Protein AF-A0A351AVU9-F1 (afdb_monomer_lite)

Structure (mmCIF, N/CA/C/O backbone):
data_AF-A0A351AVU9-F1
#
_entry.id   AF-A0A351AVU9-F1
#
loop_
_atom_site.group_PDB
_atom_site.id
_atom_site.type_symbol
_atom_site.label_atom_id
_atom_site.label_alt_id
_atom_site.label_comp_id
_atom_site.label_asym_id
_atom_site.label_entity_id
_atom_site.label_seq_id
_atom_site.pdbx_PDB_ins_code
_atom_site.Cartn_x
_atom_site.Cartn_y
_atom_site.Cartn_z
_atom_site.occupancy
_atom_site.B_iso_or_equiv
_atom_site.auth_seq_id
_atom_site.auth_comp_id
_atom_site.auth_asym_id
_atom_site.auth_atom_id
_atom_site.pdbx_PDB_model_num
ATOM 1 N N . ASN A 1 1 ? 6.982 5.769 -14.072 1.00 64.88 1 ASN A N 1
ATOM 2 C CA . ASN A 1 1 ? 7.244 5.387 -12.670 1.00 64.88 1 ASN A CA 1
ATOM 3 C C . ASN A 1 1 ? 5.911 5.028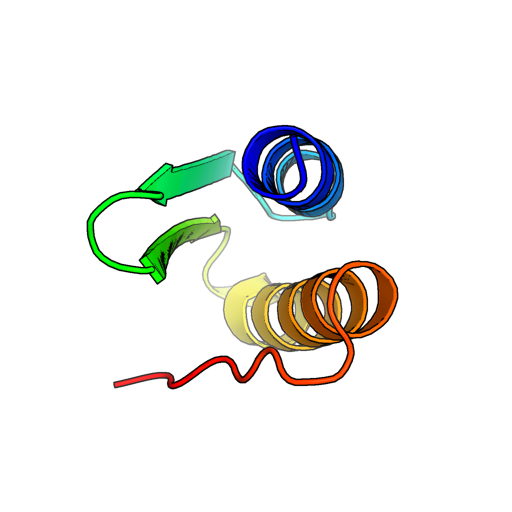 -12.016 1.00 64.88 1 ASN A C 1
ATOM 5 O O . ASN A 1 1 ? 5.229 5.908 -11.504 1.00 64.88 1 ASN A O 1
ATOM 9 N N . CYS A 1 2 ? 5.468 3.778 -12.178 1.00 77.38 2 CYS A N 1
ATOM 10 C CA . CYS A 1 2 ? 4.173 3.306 -11.670 1.00 77.38 2 CYS A CA 1
ATOM 11 C C . CYS A 1 2 ? 4.192 3.186 -10.141 1.00 77.38 2 CYS A C 1
ATOM 13 O O . CYS A 1 2 ? 3.260 3.651 -9.497 1.00 77.38 2 CYS A O 1
ATOM 15 N N . ALA A 1 3 ? 5.307 2.709 -9.576 1.00 83.75 3 ALA A N 1
ATOM 16 C CA . ALA A 1 3 ? 5.542 2.618 -8.136 1.00 83.75 3 ALA A CA 1
ATOM 17 C C . ALA A 1 3 ? 5.325 3.956 -7.413 1.00 83.75 3 ALA A C 1
ATOM 19 O O . ALA A 1 3 ? 4.437 4.054 -6.576 1.00 83.75 3 ALA A O 1
ATOM 20 N N . ALA A 1 4 ? 6.037 5.017 -7.808 1.00 87.25 4 ALA A N 1
ATOM 21 C CA . ALA A 1 4 ? 5.896 6.327 -7.161 1.00 87.25 4 ALA A CA 1
ATOM 22 C C . ALA A 1 4 ? 4.474 6.913 -7.273 1.00 87.25 4 ALA A C 1
ATOM 24 O O . ALA A 1 4 ? 4.020 7.636 -6.388 1.00 87.25 4 ALA A O 1
ATOM 25 N N . LYS A 1 5 ? 3.750 6.600 -8.359 1.00 88.50 5 LYS A N 1
ATOM 26 C CA . LYS A 1 5 ? 2.345 7.001 -8.517 1.00 88.50 5 LYS A CA 1
ATOM 27 C C . LYS A 1 5 ? 1.429 6.243 -7.562 1.00 88.50 5 LYS A C 1
ATOM 29 O O . LYS A 1 5 ? 0.586 6.878 -6.940 1.00 88.50 5 LYS A O 1
ATOM 34 N N . ILE A 1 6 ? 1.570 4.920 -7.479 1.00 89.06 6 ILE A N 1
ATOM 35 C CA . ILE A 1 6 ? 0.769 4.077 -6.583 1.00 89.06 6 ILE A CA 1
ATOM 36 C C . ILE A 1 6 ? 1.046 4.478 -5.135 1.00 89.06 6 ILE A C 1
ATOM 38 O O . ILE A 1 6 ? 0.112 4.797 -4.412 1.00 89.06 6 ILE A O 1
ATOM 42 N N . GLU A 1 7 ? 2.317 4.567 -4.750 1.00 90.62 7 GLU A N 1
ATOM 43 C CA . GLU A 1 7 ? 2.745 4.961 -3.408 1.00 90.62 7 GLU A CA 1
ATOM 44 C C . GLU A 1 7 ? 2.187 6.336 -3.023 1.00 90.62 7 GLU A C 1
ATOM 46 O O . GLU A 1 7 ? 1.526 6.476 -2.001 1.00 90.62 7 GLU A O 1
ATOM 51 N N . GLY A 1 8 ? 2.323 7.338 -3.897 1.00 91.81 8 GLY A N 1
ATOM 52 C CA . GLY A 1 8 ? 1.776 8.673 -3.651 1.00 91.81 8 GLY A CA 1
ATOM 53 C C . GLY A 1 8 ? 0.244 8.755 -3.632 1.00 91.81 8 GLY A C 1
ATOM 54 O O . GLY A 1 8 ? -0.295 9.748 -3.145 1.00 91.81 8 GLY A O 1
ATOM 55 N N . MET A 1 9 ? -0.467 7.763 -4.175 1.00 92.31 9 MET A N 1
ATOM 56 C CA . MET A 1 9 ? -1.926 7.660 -4.075 1.00 92.31 9 MET A CA 1
ATOM 57 C C . MET A 1 9 ? -2.352 6.925 -2.802 1.00 92.31 9 MET A C 1
ATOM 59 O O . MET A 1 9 ? -3.250 7.406 -2.120 1.00 92.31 9 MET A O 1
ATOM 63 N N . ILE A 1 10 ? -1.687 5.818 -2.459 1.00 92.69 10 ILE A N 1
ATOM 64 C CA . ILE A 1 10 ? -1.957 5.046 -1.238 1.00 92.69 10 ILE A CA 1
ATOM 65 C C . ILE A 1 10 ? -1.630 5.880 0.004 1.00 92.69 10 ILE A C 1
ATOM 67 O O . ILE A 1 10 ? -2.451 5.950 0.908 1.00 92.69 10 ILE A O 1
ATOM 71 N N . SER A 1 11 ? -0.511 6.611 0.019 1.00 93.88 11 SER A N 1
ATOM 72 C CA . SER A 1 11 ? -0.135 7.501 1.132 1.00 93.88 11 SER A CA 1
ATOM 73 C C . SER A 1 11 ? -1.106 8.664 1.374 1.00 93.88 11 SER A C 1
ATOM 75 O O . SER A 1 11 ? -0.934 9.405 2.334 1.00 93.88 11 SER A O 1
ATOM 77 N N . LYS A 1 12 ? -2.092 8.883 0.494 1.00 94.62 12 LYS A N 1
ATOM 78 C CA . LYS A 1 12 ? -3.145 9.899 0.665 1.00 94.62 12 LYS A CA 1
ATOM 79 C C . LYS A 1 12 ? -4.471 9.312 1.140 1.00 94.62 12 LYS A C 1
ATOM 81 O O . LYS A 1 12 ? -5.423 10.070 1.315 1.00 94.62 12 LYS A O 1
ATOM 86 N N . LEU A 1 13 ? -4.562 7.990 1.270 1.00 94.19 13 LEU A N 1
ATOM 87 C CA . LEU A 1 13 ? -5.757 7.337 1.780 1.00 94.19 13 LEU A CA 1
ATOM 88 C C . LEU A 1 13 ? -5.920 7.657 3.266 1.00 94.19 13 LEU A C 1
ATOM 90 O O . LEU A 1 13 ? -4.946 7.763 4.011 1.00 94.19 13 LEU A O 1
ATOM 94 N N . ASP A 1 14 ? -7.171 7.817 3.684 1.00 94.56 14 ASP A N 1
ATOM 95 C CA . ASP A 1 14 ? -7.501 8.055 5.083 1.00 94.56 14 ASP A CA 1
ATOM 96 C C . ASP A 1 14 ? -7.124 6.832 5.932 1.00 94.56 14 ASP A C 1
ATOM 98 O O . ASP A 1 14 ? -7.524 5.707 5.629 1.00 94.56 14 ASP A O 1
ATOM 102 N N . GLY A 1 15 ? -6.345 7.065 6.988 1.00 93.00 15 GLY A N 1
ATOM 103 C CA . GLY A 1 15 ? -5.802 6.013 7.843 1.00 93.00 15 GLY A CA 1
ATOM 104 C C . GLY A 1 15 ? -4.485 5.400 7.376 1.00 93.00 15 GLY A C 1
ATOM 105 O O . GL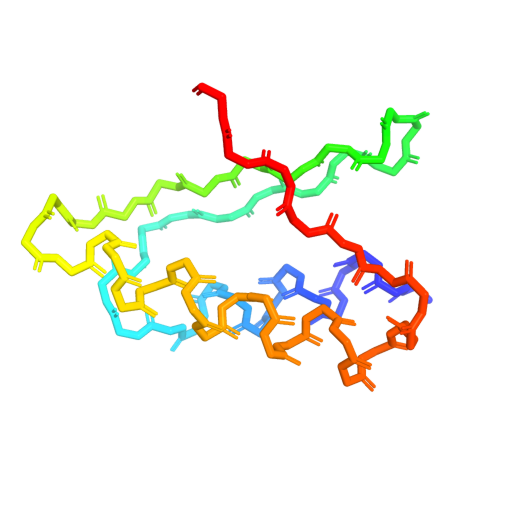Y A 1 15 ? -4.088 4.399 7.954 1.00 93.00 15 GLY A O 1
ATOM 106 N N . VAL A 1 16 ? -3.805 5.946 6.357 1.00 95.50 16 VAL A N 1
ATOM 107 C CA . VAL A 1 16 ? -2.439 5.527 5.985 1.00 95.50 16 VAL A CA 1
ATOM 108 C C . VAL A 1 16 ? -1.400 6.437 6.635 1.00 95.50 16 VAL A C 1
ATOM 110 O O . VAL A 1 16 ? -1.390 7.645 6.406 1.00 95.50 16 VAL A O 1
ATOM 113 N N . ASN A 1 17 ? -0.475 5.835 7.380 1.00 94.12 17 ASN A N 1
ATOM 114 C CA . ASN A 1 17 ? 0.676 6.505 7.984 1.00 94.12 17 ASN A CA 1
ATOM 115 C C . ASN A 1 17 ? 1.856 6.553 7.012 1.00 94.12 17 ASN A C 1
ATOM 117 O O . ASN A 1 17 ? 2.512 7.584 6.848 1.00 94.12 17 ASN A O 1
ATOM 121 N N . SER A 1 18 ? 2.134 5.430 6.347 1.00 93.00 18 SER A N 1
ATOM 122 C CA . SER A 1 18 ? 3.165 5.350 5.317 1.00 93.00 18 SER A CA 1
ATOM 123 C C . SER A 1 18 ? 2.878 4.240 4.309 1.00 93.00 18 SER A C 1
ATOM 125 O O . SER A 1 18 ? 2.235 3.238 4.610 1.00 93.00 18 SER A O 1
ATOM 127 N N . CYS A 1 19 ? 3.364 4.417 3.084 1.00 92.19 19 CYS A N 1
ATOM 128 C CA . CYS A 1 19 ? 3.357 3.384 2.060 1.00 92.19 19 CYS A CA 1
ATOM 129 C C . CYS A 1 19 ? 4.721 3.376 1.377 1.00 92.19 19 CYS A C 1
ATOM 131 O O . CYS A 1 19 ? 5.286 4.432 1.097 1.00 92.19 19 CYS A O 1
ATOM 133 N N . THR A 1 20 ? 5.254 2.195 1.087 1.00 90.56 20 THR A N 1
ATOM 134 C CA . THR A 1 20 ? 6.494 2.038 0.325 1.00 90.56 20 THR A CA 1
ATOM 135 C C . THR A 1 20 ? 6.366 0.884 -0.651 1.00 90.56 20 THR A C 1
ATOM 137 O O . THR A 1 20 ? 5.975 -0.225 -0.281 1.00 90.56 20 THR A O 1
ATOM 140 N N . ILE A 1 21 ? 6.733 1.129 -1.905 1.00 87.94 21 ILE A N 1
ATOM 141 C CA . ILE A 1 21 ? 6.801 0.111 -2.948 1.00 87.94 21 ILE A CA 1
ATOM 142 C C . ILE A 1 21 ? 8.247 -0.264 -3.221 1.00 87.94 21 ILE A C 1
ATOM 144 O O . ILE A 1 21 ? 9.067 0.541 -3.661 1.00 87.94 21 ILE A O 1
ATOM 148 N N . ASN A 1 22 ? 8.544 -1.548 -3.055 1.00 87.12 22 ASN A N 1
ATOM 149 C CA . ASN A 1 22 ? 9.790 -2.127 -3.512 1.00 87.12 22 ASN A CA 1
ATOM 150 C C . ASN A 1 22 ? 9.615 -2.666 -4.938 1.00 87.12 22 ASN A C 1
ATOM 152 O O . ASN A 1 22 ? 9.140 -3.783 -5.141 1.00 87.12 22 ASN A O 1
ATOM 156 N N . PHE A 1 23 ? 10.061 -1.881 -5.922 1.00 75.38 23 PHE A N 1
ATOM 157 C CA . PHE A 1 23 ? 9.968 -2.220 -7.347 1.00 75.38 23 PHE A CA 1
ATOM 158 C C . PHE A 1 23 ? 10.725 -3.501 -7.727 1.00 75.38 23 PHE A C 1
ATOM 160 O O . PHE A 1 23 ? 10.274 -4.242 -8.591 1.00 75.38 23 PHE A O 1
ATOM 167 N N . ILE A 1 24 ? 11.852 -3.791 -7.068 1.00 81.69 24 ILE A N 1
ATOM 168 C CA . ILE A 1 24 ? 12.665 -4.982 -7.365 1.00 81.69 24 ILE A CA 1
ATOM 169 C C . ILE A 1 24 ? 11.909 -6.258 -6.982 1.00 81.69 24 ILE A C 1
ATOM 171 O O . ILE A 1 24 ? 12.014 -7.274 -7.662 1.00 81.69 24 ILE A O 1
ATOM 175 N N . THR A 1 25 ? 11.146 -6.208 -5.888 1.00 83.06 25 THR A N 1
ATOM 176 C CA . THR A 1 25 ? 10.430 -7.378 -5.352 1.00 83.06 25 THR A CA 1
ATOM 177 C C . THR A 1 25 ? 8.932 -7.381 -5.652 1.00 83.06 25 THR A C 1
ATOM 179 O O . THR A 1 25 ? 8.266 -8.359 -5.328 1.00 83.06 25 THR A O 1
ATOM 182 N N . GLY A 1 26 ? 8.393 -6.301 -6.225 1.00 78.62 26 GLY A N 1
ATOM 183 C CA . GLY A 1 26 ? 6.956 -6.126 -6.454 1.00 78.62 26 GLY A CA 1
ATOM 184 C C . GLY A 1 26 ? 6.125 -6.041 -5.169 1.00 78.62 26 GLY A C 1
ATOM 185 O O . GLY A 1 26 ? 4.921 -6.272 -5.207 1.00 78.62 26 GLY A O 1
ATOM 186 N N . LYS A 1 27 ? 6.748 -5.755 -4.019 1.00 84.06 27 LYS A N 1
ATOM 187 C CA . LYS A 1 27 ? 6.067 -5.718 -2.718 1.00 84.06 27 LYS A CA 1
ATOM 188 C C . LYS A 1 27 ? 5.653 -4.304 -2.347 1.00 84.06 27 LYS A C 1
ATOM 190 O O . LYS A 1 27 ? 6.432 -3.367 -2.516 1.00 84.06 27 LYS A O 1
ATOM 195 N N . ILE A 1 28 ? 4.462 -4.190 -1.771 1.00 87.62 28 ILE A N 1
ATOM 196 C CA . ILE A 1 28 ? 3.942 -2.962 -1.170 1.00 87.62 28 ILE A CA 1
ATOM 197 C C . ILE A 1 28 ? 3.901 -3.173 0.342 1.00 87.62 28 ILE A C 1
ATOM 199 O O . ILE A 1 28 ? 3.389 -4.189 0.808 1.00 87.62 28 ILE A O 1
ATOM 203 N N . IL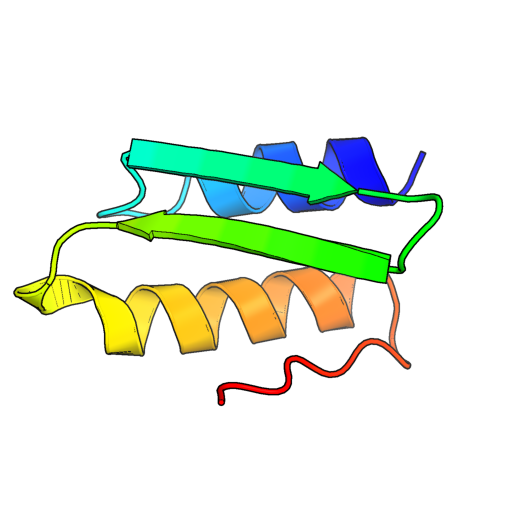E A 1 29 ? 4.461 -2.232 1.095 1.00 89.38 29 ILE A N 1
ATOM 204 C CA . ILE A 1 29 ? 4.364 -2.175 2.554 1.00 89.38 29 ILE A CA 1
ATOM 205 C C . ILE A 1 29 ? 3.497 -0.967 2.884 1.00 89.38 29 ILE A C 1
ATOM 207 O O . ILE A 1 29 ? 3.796 0.132 2.421 1.00 89.38 29 ILE A O 1
ATOM 211 N N . ILE A 1 30 ? 2.425 -1.185 3.643 1.00 91.44 30 ILE A N 1
ATOM 212 C CA . ILE A 1 30 ? 1.481 -0.146 4.058 1.00 91.44 30 ILE A CA 1
ATOM 213 C C . ILE A 1 30 ? 1.400 -0.185 5.580 1.00 91.44 30 ILE A C 1
ATOM 215 O O . ILE A 1 30 ? 1.095 -1.228 6.155 1.00 91.44 30 ILE A O 1
ATOM 219 N N . ASP A 1 31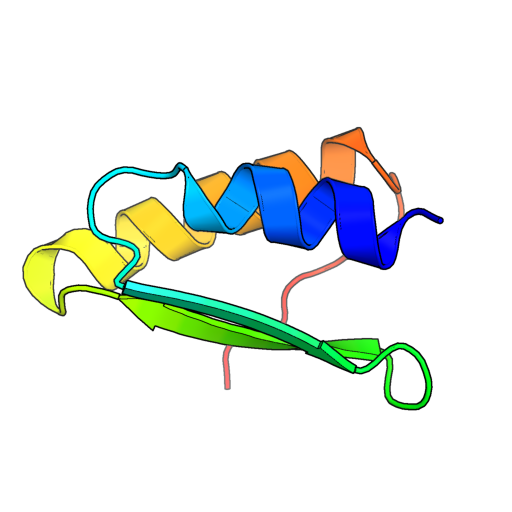 ? 1.691 0.947 6.204 1.00 92.75 31 ASP A N 1
ATOM 220 C CA . ASP A 1 31 ? 1.419 1.225 7.608 1.00 92.75 31 ASP A CA 1
ATOM 221 C C . ASP A 1 31 ? 0.130 2.045 7.673 1.00 92.75 31 ASP A C 1
ATOM 223 O O . ASP A 1 31 ? 0.029 3.101 7.037 1.00 92.75 31 ASP A O 1
ATOM 227 N N . ALA A 1 32 ? -0.864 1.529 8.385 1.00 94.81 32 ALA A N 1
ATOM 228 C CA . ALA A 1 32 ? -2.191 2.104 8.468 1.00 94.81 32 ALA A CA 1
ATOM 229 C C . ALA A 1 32 ? -2.836 1.819 9.826 1.00 94.81 32 ALA A C 1
ATOM 231 O O . ALA A 1 32 ? -2.474 0.858 10.499 1.00 94.81 32 ALA A O 1
ATOM 232 N N . ASP A 1 33 ? -3.816 2.640 10.193 1.00 94.38 33 ASP A N 1
ATOM 233 C CA . ASP A 1 33 ? -4.586 2.479 11.424 1.00 94.38 33 ASP A CA 1
ATOM 234 C C . ASP A 1 33 ? -5.311 1.126 11.432 1.00 94.38 33 ASP A C 1
ATOM 236 O O . ASP A 1 33 ? -6.026 0.800 10.480 1.00 94.38 33 ASP A O 1
ATOM 240 N N . ASP A 1 34 ? -5.199 0.370 12.529 1.00 92.00 34 ASP A N 1
ATOM 241 C CA . ASP A 1 34 ? -5.808 -0.964 12.670 1.00 92.00 34 ASP A CA 1
ATOM 242 C C . ASP A 1 34 ? -7.316 -0.954 12.360 1.00 92.00 34 ASP A C 1
ATOM 244 O O . ASP A 1 34 ? -7.825 -1.824 11.651 1.00 92.00 34 ASP A O 1
ATOM 248 N N . GLU A 1 35 ? -8.033 0.074 12.823 1.00 94.81 35 GLU A N 1
ATOM 249 C CA . GLU A 1 35 ? -9.479 0.229 12.608 1.00 94.81 35 GLU A CA 1
ATOM 250 C C . GLU A 1 35 ? -9.848 0.489 11.138 1.00 94.81 35 GLU A C 1
ATOM 252 O O . GLU A 1 35 ? -10.980 0.238 10.719 1.00 94.81 35 GLU A O 1
ATOM 257 N N . LYS A 1 36 ? -8.902 0.996 10.340 1.00 92.00 36 LYS A N 1
ATOM 258 C CA . LYS A 1 36 ? -9.092 1.335 8.922 1.00 92.00 36 LYS A CA 1
ATOM 259 C C . LYS A 1 36 ? -8.356 0.385 7.985 1.00 92.00 36 LYS A C 1
ATOM 261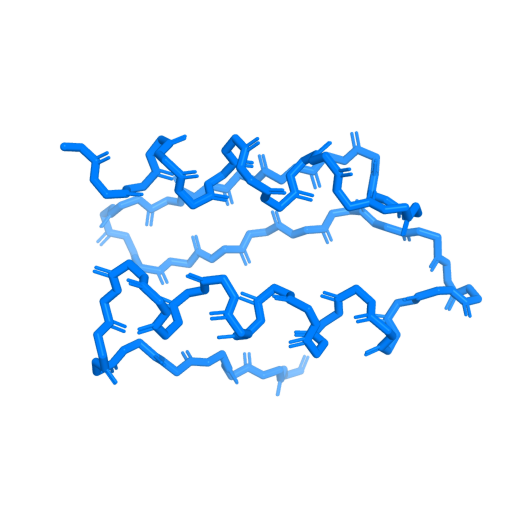 O O . LYS A 1 36 ? -8.524 0.509 6.772 1.00 92.00 36 LYS A O 1
ATOM 266 N N . PHE A 1 37 ? -7.606 -0.582 8.510 1.00 90.31 37 PHE A N 1
ATOM 267 C CA . PHE A 1 37 ? -6.721 -1.448 7.736 1.00 90.31 37 PHE A CA 1
ATOM 268 C C . PHE A 1 37 ? -7.448 -2.171 6.592 1.00 90.31 37 PHE A C 1
ATOM 270 O O . PHE A 1 37 ? -6.991 -2.149 5.450 1.00 90.31 37 PHE A O 1
ATOM 277 N N . GLU A 1 38 ? -8.635 -2.734 6.846 1.00 90.88 38 GLU A N 1
ATOM 278 C CA . GLU A 1 38 ? -9.436 -3.385 5.797 1.00 90.88 38 GLU A CA 1
ATOM 279 C C . GLU A 1 38 ? -9.888 -2.420 4.689 1.00 90.88 38 GLU A C 1
ATOM 281 O O . GLU A 1 38 ? -9.917 -2.783 3.509 1.00 90.88 38 GLU A O 1
ATOM 286 N N . THR A 1 39 ? -10.255 -1.191 5.054 1.00 93.62 39 THR A N 1
ATOM 287 C CA . THR A 1 39 ? -10.681 -0.155 4.102 1.00 93.62 39 THR A CA 1
ATOM 288 C C . THR A 1 39 ? -9.494 0.319 3.274 1.00 93.62 39 THR A C 1
ATOM 290 O O . THR A 1 39 ? -9.580 0.365 2.046 1.00 93.62 39 THR A O 1
ATOM 293 N N . VAL A 1 40 ? -8.363 0.580 3.930 1.00 93.88 40 VAL A N 1
ATOM 294 C CA . VAL A 1 40 ? -7.098 0.946 3.289 1.00 93.88 40 VAL A CA 1
ATOM 295 C C . VAL A 1 40 ? -6.660 -0.128 2.300 1.00 93.88 40 VAL A C 1
ATOM 297 O O . VAL A 1 40 ? -6.300 0.205 1.175 1.00 93.88 40 VAL A O 1
ATOM 300 N N . LEU A 1 41 ? -6.741 -1.413 2.658 1.00 91.44 41 LEU A N 1
ATOM 301 C CA . LEU A 1 41 ? -6.388 -2.514 1.759 1.00 91.44 41 LEU A CA 1
ATOM 302 C C . LEU A 1 41 ? -7.261 -2.547 0.498 1.00 91.44 41 LEU A C 1
ATOM 304 O O . LEU A 1 41 ? -6.742 -2.722 -0.608 1.00 91.44 41 LEU A O 1
ATOM 308 N N . LYS A 1 42 ? -8.578 -2.356 0.636 1.00 91.62 42 LYS A N 1
ATOM 309 C CA . LYS A 1 42 ? -9.510 -2.322 -0.507 1.00 91.62 42 LYS A CA 1
ATOM 310 C C . LYS A 1 42 ? -9.220 -1.144 -1.434 1.00 91.62 42 LYS A C 1
ATOM 312 O O . LYS A 1 42 ? -9.141 -1.323 -2.651 1.00 91.62 42 LYS A O 1
ATOM 317 N N . GLU A 1 43 ? -9.016 0.038 -0.865 1.00 93.25 43 GLU A N 1
ATOM 318 C CA . GLU A 1 43 ? -8.688 1.250 -1.616 1.00 93.25 43 GLU A CA 1
ATOM 319 C C . GLU A 1 43 ? -7.313 1.133 -2.291 1.00 93.25 43 GLU A C 1
ATOM 321 O O . GLU A 1 43 ? -7.169 1.440 -3.475 1.00 93.25 43 GLU A O 1
ATOM 326 N N . ALA A 1 44 ? -6.310 0.596 -1.592 1.00 91.25 44 ALA A N 1
ATOM 327 C CA . ALA A 1 44 ? -4.989 0.326 -2.147 1.00 91.25 44 ALA A CA 1
ATOM 328 C C . ALA A 1 44 ? -5.058 -0.649 -3.331 1.00 91.25 44 ALA A C 1
ATOM 330 O O . ALA A 1 44 ? -4.424 -0.408 -4.362 1.00 91.25 44 ALA A O 1
ATOM 331 N N . ALA A 1 45 ? -5.871 -1.707 -3.239 1.00 89.81 45 ALA A N 1
ATOM 332 C CA . ALA A 1 45 ? -6.091 -2.644 -4.342 1.00 89.81 45 ALA A CA 1
ATOM 333 C C . ALA A 1 45 ? -6.745 -1.955 -5.547 1.00 89.81 45 ALA A C 1
ATOM 335 O O . ALA A 1 45 ? -6.353 -2.193 -6.694 1.00 89.81 45 ALA A O 1
ATOM 336 N N . HIS A 1 46 ? -7.699 -1.054 -5.300 1.00 90.38 46 HIS A N 1
ATOM 337 C CA . HIS A 1 46 ? -8.324 -0.252 -6.347 1.00 90.38 46 HIS A CA 1
ATOM 338 C C . HIS A 1 46 ? -7.317 0.681 -7.036 1.00 90.38 46 HIS A C 1
ATOM 340 O O . HIS A 1 46 ? -7.260 0.739 -8.268 1.00 90.38 46 HIS A O 1
ATOM 346 N N . VAL A 1 47 ? -6.480 1.372 -6.257 1.00 90.81 47 VAL A N 1
ATOM 347 C CA . VAL A 1 47 ? -5.404 2.235 -6.764 1.00 90.81 47 VAL A CA 1
ATOM 348 C C . VAL A 1 47 ? -4.416 1.434 -7.611 1.00 90.81 47 VAL A C 1
ATOM 350 O O . VAL A 1 47 ? -4.082 1.868 -8.715 1.00 90.81 47 VAL A O 1
ATOM 353 N N . CYS A 1 48 ? -3.988 0.258 -7.141 1.00 87.94 48 CYS A N 1
ATOM 354 C CA . CYS A 1 48 ? -3.074 -0.612 -7.879 1.00 87.94 48 CYS A CA 1
ATOM 355 C C . CYS A 1 48 ? -3.662 -1.004 -9.238 1.00 87.94 48 CYS A C 1
ATOM 357 O O . CYS A 1 48 ? -3.040 -0.723 -10.259 1.00 87.94 48 CYS A O 1
ATOM 359 N N . ARG A 1 49 ? -4.904 -1.512 -9.276 1.00 87.19 49 ARG A N 1
ATOM 360 C CA . ARG A 1 49 ? -5.603 -1.864 -10.529 1.00 87.19 49 ARG A CA 1
ATOM 361 C C . ARG A 1 49 ? -5.777 -0.695 -11.494 1.00 87.19 49 ARG A C 1
ATOM 363 O O . ARG A 1 49 ? -5.803 -0.892 -12.709 1.00 87.19 49 ARG A O 1
ATOM 370 N N . LYS A 1 50 ? -5.938 0.521 -10.969 1.00 87.94 50 LYS A N 1
ATOM 371 C CA . LYS A 1 50 ? -6.090 1.736 -11.777 1.00 87.94 50 LYS A CA 1
ATOM 372 C C . LYS A 1 50 ? -4.787 2.133 -12.473 1.00 87.94 50 LYS A C 1
ATOM 374 O O . LYS A 1 50 ? -4.838 2.701 -13.562 1.00 87.94 50 LYS A O 1
ATOM 379 N N . VAL A 1 51 ? -3.639 1.862 -11.854 1.00 86.38 51 VAL A N 1
ATOM 380 C CA . VAL A 1 51 ? -2.317 2.133 -12.441 1.00 86.38 51 VAL A CA 1
ATOM 381 C C . VAL A 1 51 ? -1.845 0.976 -13.315 1.00 86.38 51 VAL A C 1
ATOM 383 O O . VAL A 1 51 ? -1.302 1.213 -14.392 1.00 86.38 51 VAL A O 1
ATOM 386 N N . GLU A 1 52 ? -2.071 -0.256 -12.873 1.00 79.31 52 GLU A N 1
ATOM 387 C CA . GLU A 1 52 ? -1.626 -1.483 -13.519 1.00 79.31 52 GLU A CA 1
ATOM 388 C C . GLU A 1 52 ? -2.734 -2.535 -13.396 1.00 79.31 52 GLU A C 1
ATOM 390 O O . GLU A 1 52 ? -3.018 -3.046 -12.317 1.00 79.31 52 GLU A O 1
ATOM 395 N N . ARG A 1 53 ? -3.413 -2.829 -14.511 1.00 77.50 53 ARG A N 1
ATOM 396 C CA . ARG A 1 53 ? -4.638 -3.653 -14.515 1.00 77.50 53 ARG A CA 1
ATOM 397 C C . ARG A 1 53 ? -4.412 -5.094 -14.052 1.00 77.50 53 ARG A C 1
ATOM 399 O O . ARG A 1 53 ? -5.364 -5.711 -13.581 1.00 77.50 53 ARG A O 1
ATOM 406 N N . ASP A 1 54 ? -3.178 -5.573 -14.164 1.00 76.50 54 ASP 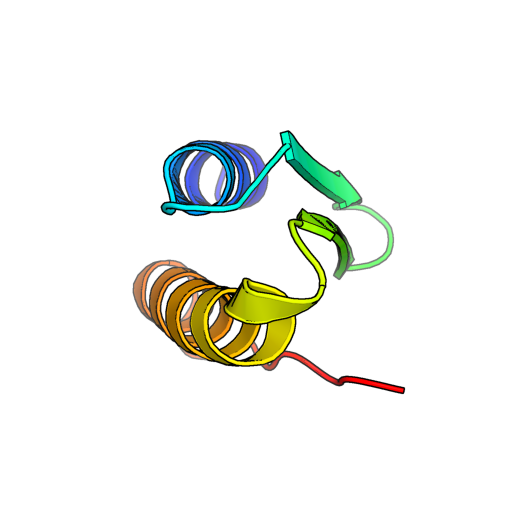A N 1
ATOM 407 C CA . ASP A 1 54 ? -2.754 -6.914 -13.757 1.00 76.50 54 ASP A CA 1
ATOM 408 C C . ASP A 1 54 ? -2.187 -6.952 -12.325 1.00 76.50 54 ASP A C 1
ATOM 410 O O . ASP A 1 54 ? -1.753 -8.003 -11.861 1.00 76.50 54 ASP A O 1
ATOM 414 N N . ALA A 1 55 ? -2.190 -5.825 -11.601 1.00 73.19 55 ALA A N 1
ATOM 415 C CA . ALA A 1 55 ? -1.738 -5.790 -10.217 1.00 73.19 55 ALA A CA 1
ATOM 416 C C . ALA A 1 55 ? -2.757 -6.456 -9.279 1.00 73.19 55 ALA A C 1
ATOM 418 O O . ALA A 1 55 ? -3.945 -6.109 -9.262 1.00 73.19 55 ALA A O 1
ATOM 419 N N . GLU A 1 56 ? -2.265 -7.373 -8.448 1.00 70.88 56 GLU A N 1
ATOM 420 C CA . GLU A 1 56 ? -3.032 -8.080 -7.427 1.00 70.88 56 GLU A CA 1
ATOM 421 C C . GLU A 1 56 ? -2.364 -7.898 -6.060 1.00 70.88 56 GLU A C 1
ATOM 423 O O . GLU A 1 56 ? -1.150 -8.054 -5.921 1.00 70.88 56 GLU A O 1
ATOM 428 N N . ILE A 1 57 ? -3.157 -7.545 -5.045 1.00 73.25 57 ILE A N 1
ATOM 429 C CA . ILE A 1 57 ? -2.673 -7.446 -3.666 1.00 73.25 57 ILE A CA 1
ATOM 430 C C . ILE A 1 57 ? -2.920 -8.785 -2.978 1.00 73.25 57 ILE A C 1
ATOM 432 O O . ILE A 1 57 ? -4.066 -9.174 -2.762 1.00 73.25 57 ILE A O 1
ATOM 436 N N . ILE A 1 58 ? -1.835 -9.465 -2.608 1.00 69.44 58 ILE A N 1
ATOM 437 C CA . ILE A 1 58 ? -1.876 -10.696 -1.817 1.00 69.44 58 ILE A CA 1
ATOM 438 C C . ILE A 1 58 ? -1.630 -10.322 -0.356 1.00 69.44 58 ILE A C 1
ATOM 440 O O . ILE A 1 58 ? -0.516 -9.947 0.012 1.00 69.44 58 ILE A O 1
ATOM 444 N N . VAL A 1 59 ? -2.668 -10.430 0.471 1.00 66.56 59 VAL A N 1
ATOM 445 C CA . VAL A 1 59 ? -2.561 -10.278 1.928 1.00 66.56 59 VAL A CA 1
ATOM 446 C C . VAL A 1 59 ? -2.213 -11.645 2.514 1.00 66.56 59 VAL A C 1
ATOM 448 O O . VAL A 1 59 ? -2.844 -12.642 2.157 1.00 66.56 59 VAL A O 1
ATOM 451 N N . LYS A 1 60 ? -1.178 -11.710 3.351 1.00 58.72 60 LYS A N 1
ATOM 452 C CA . LYS A 1 60 ? -0.677 -12.948 3.952 1.00 58.72 60 LYS A CA 1
ATOM 453 C C . LYS A 1 60 ? -0.582 -12.826 5.460 1.00 58.72 60 LYS A C 1
ATOM 455 O O . LYS A 1 60 ? -0.240 -11.713 5.912 1.00 58.72 60 LYS A O 1
#

pLDDT: mean 86.72, std 8.52, range [58.72, 95.5]

Foldseek 3Di:
DLQVQLQVQLCPDPFWPGWHADPVVRDIDTDGDPVCVVVSQVVSQVSSCVSPVPDDDDDD

Radius of gyration: 10.48 Å; chains: 1; bounding box: 23×23×27 Å

Secondary structure (DSSP, 8-state):
-HHHHHHHHHTTSTTEEEEEEETTTTEEEEEE-GGGHHHHHHHHHHHHHHH-TT------

Sequence (60 aa):
NCAAKIEGMISKLDGVNSCTINFITGKIIIDADDEKFETVLKEAAHVCRKVERDAEIIVK